Protein AF-A0AAD2KN65-F1 (afdb_monomer_lite)

Secondary structure (DSSP, 8-state):
---HHHHHHHHT--HHHHHHHHTT-SPPPHHHHHHHHHHHT--HHHHHHHHHHTTS-HHHHHHHHHHHHHHHHHHHH-TT--TTT--------

Organism: Neisseria meningitidis (NCBI:txid487)

Radius of gyration: 15.69 Å; chains: 1; bounding box: 35×32×38 Å

pLDDT: mean 77.66, std 15.64, range [37.12, 92.88]

Sequence (93 aa):
MRSDYALSKRWAVTPSEVSQYRRNRLRFPFAVVLDIADVMDIDPIEIIAGLEYRRCREKDMERVKGAYFKAHCAHFVYPNNPGFFRRKKRFFG

Foldseek 3Di:
DDQLVVVCVVVVHDSVVSVCVVVLNDDDDLVVLVVVCVVVVFDSLLVVLVSCLVVDDPVCNVVSVVSNVVRVCVCVVCVPDPPPPPPDDDDDD

Structure (mmCIF, N/CA/C/O backbone):
data_AF-A0AAD2KN65-F1
#
_entry.id   AF-A0AAD2KN65-F1
#
loop_
_atom_site.group_PDB
_atom_site.id
_atom_site.type_symbol
_atom_site.label_atom_id
_atom_site.label_alt_id
_atom_site.label_comp_id
_atom_site.label_asym_id
_atom_site.label_entity_id
_atom_site.label_seq_id
_atom_site.pdbx_PDB_ins_code
_atom_site.Cartn_x
_atom_site.Cartn_y
_atom_site.Cartn_z
_atom_site.occupancy
_atom_site.B_iso_or_equiv
_atom_site.auth_seq_id
_atom_site.auth_comp_id
_atom_site.auth_asym_id
_atom_site.auth_atom_id
_atom_site.pdbx_PDB_model_num
ATOM 1 N N . MET A 1 1 ? -3.805 12.011 -18.760 1.00 45.88 1 MET A N 1
ATOM 2 C CA . MET A 1 1 ? -4.347 11.055 -17.765 1.00 45.88 1 MET A CA 1
ATOM 3 C C . MET A 1 1 ? -4.336 9.664 -18.408 1.00 45.88 1 MET A C 1
ATOM 5 O O . MET A 1 1 ? -4.940 9.524 -19.462 1.00 45.88 1 MET A O 1
ATOM 9 N N . ARG A 1 2 ? -3.594 8.666 -17.893 1.00 59.22 2 ARG A N 1
ATOM 10 C CA . ARG A 1 2 ? -3.640 7.296 -18.460 1.00 59.22 2 ARG A CA 1
ATOM 11 C C . ARG A 1 2 ? -5.019 6.677 -18.176 1.00 59.22 2 ARG A C 1
ATOM 13 O O . ARG A 1 2 ? -5.482 6.768 -17.040 1.00 59.22 2 ARG A O 1
ATOM 20 N N . SER A 1 3 ? -5.651 6.097 -19.202 1.00 78.44 3 SER A N 1
ATOM 21 C CA . SER A 1 3 ? -6.948 5.406 -19.097 1.00 78.44 3 SER A CA 1
ATOM 22 C C . SER A 1 3 ? -6.855 4.221 -18.132 1.00 78.44 3 SER A C 1
ATOM 24 O O . SER A 1 3 ? -5.858 3.494 -18.145 1.00 78.44 3 SER A O 1
ATOM 26 N N . ASP A 1 4 ? -7.896 4.008 -17.322 1.00 75.38 4 ASP A N 1
ATOM 27 C CA . ASP A 1 4 ? -7.975 2.907 -16.349 1.00 75.38 4 ASP A CA 1
ATOM 28 C C . ASP A 1 4 ? -7.779 1.541 -17.004 1.00 75.38 4 ASP A C 1
ATOM 30 O O . ASP A 1 4 ? -7.159 0.660 -16.419 1.00 75.38 4 ASP A O 1
ATOM 34 N N . TYR A 1 5 ? -8.205 1.405 -18.260 1.00 76.75 5 TYR A N 1
ATOM 35 C CA . TYR A 1 5 ? -8.015 0.202 -19.063 1.00 76.75 5 TYR A CA 1
ATOM 36 C C . TYR A 1 5 ? -6.534 -0.120 -19.331 1.00 76.75 5 TYR A C 1
ATOM 38 O O . TYR A 1 5 ? -6.110 -1.272 -19.254 1.00 76.75 5 TYR A O 1
ATOM 46 N N . ALA A 1 6 ? -5.714 0.898 -19.611 1.00 77.06 6 ALA A N 1
ATOM 47 C CA . ALA A 1 6 ? -4.283 0.703 -19.851 1.00 77.06 6 ALA A CA 1
ATOM 48 C C . ALA A 1 6 ? -3.550 0.290 -18.565 1.00 77.06 6 ALA A C 1
ATOM 50 O O . ALA A 1 6 ? -2.624 -0.520 -18.600 1.00 77.06 6 ALA A O 1
ATOM 51 N N . LEU A 1 7 ? -3.982 0.832 -17.422 1.00 74.38 7 LEU A N 1
ATOM 52 C CA . LEU A 1 7 ? -3.433 0.471 -16.119 1.00 74.38 7 LEU A CA 1
ATOM 53 C C . LEU A 1 7 ? -3.851 -0.947 -15.710 1.00 74.38 7 LEU A C 1
ATOM 55 O O . LEU A 1 7 ? -3.024 -1.710 -15.221 1.00 74.38 7 LEU A O 1
ATOM 59 N N . SER A 1 8 ? -5.103 -1.317 -15.987 1.00 79.81 8 SER A N 1
ATOM 60 C CA . SER A 1 8 ? -5.644 -2.635 -15.662 1.00 79.81 8 SER A CA 1
ATOM 61 C C . SER A 1 8 ? -4.897 -3.751 -16.402 1.00 79.81 8 SER A C 1
ATOM 63 O O . SER A 1 8 ? -4.509 -4.744 -15.794 1.00 79.81 8 SER A O 1
ATOM 65 N N . LYS A 1 9 ? -4.589 -3.551 -17.693 1.00 80.25 9 LYS A N 1
ATOM 66 C CA . LYS A 1 9 ? -3.769 -4.480 -18.491 1.00 80.25 9 LYS A CA 1
ATOM 67 C C . LYS A 1 9 ? -2.359 -4.658 -17.930 1.00 80.25 9 LYS A C 1
ATOM 69 O O . LYS A 1 9 ? -1.870 -5.780 -17.893 1.00 80.25 9 LYS A O 1
ATOM 74 N N . ARG A 1 10 ? -1.716 -3.572 -17.489 1.00 76.69 10 ARG A N 1
ATOM 75 C CA . ARG A 1 10 ? -0.352 -3.618 -16.941 1.00 76.69 10 ARG A CA 1
ATOM 76 C C . ARG A 1 10 ? -0.288 -4.339 -15.596 1.00 76.69 10 ARG A C 1
ATOM 78 O O . ARG A 1 10 ? 0.687 -5.024 -15.330 1.00 76.69 10 ARG A O 1
ATOM 85 N N . TRP A 1 11 ? -1.298 -4.151 -14.755 1.00 74.69 11 TRP A N 1
ATOM 86 C CA . TRP A 1 11 ? -1.347 -4.714 -13.404 1.00 74.69 11 TRP A CA 1
ATOM 87 C C . TRP A 1 11 ? -2.102 -6.043 -13.322 1.00 74.69 11 TRP A C 1
ATOM 89 O O . TRP A 1 11 ? -2.277 -6.565 -12.228 1.00 74.69 11 TRP A O 1
ATOM 99 N N . ALA A 1 12 ? -2.555 -6.582 -14.461 1.00 81.44 12 ALA A N 1
ATOM 100 C CA . ALA A 1 12 ? -3.374 -7.793 -14.537 1.00 81.44 12 ALA A CA 1
ATOM 101 C C . ALA A 1 12 ? -4.622 -7.755 -13.626 1.00 81.44 12 ALA A C 1
ATOM 103 O O . ALA A 1 12 ? -5.067 -8.781 -13.121 1.00 81.44 12 ALA A O 1
ATOM 104 N N . VAL A 1 13 ? -5.203 -6.567 -13.446 1.00 82.25 13 VAL A N 1
ATOM 105 C CA . VAL A 1 13 ? -6.448 -6.341 -12.696 1.00 82.25 13 VAL A CA 1
ATOM 106 C C . VAL A 1 13 ? -7.554 -5.891 -13.647 1.00 82.25 13 VAL A C 1
ATOM 108 O O . VAL A 1 13 ? -7.311 -5.480 -14.786 1.00 82.25 13 VAL A O 1
ATOM 111 N N . THR A 1 14 ? -8.797 -5.940 -13.194 1.00 86.19 14 THR A N 1
ATOM 112 C CA . THR A 1 14 ? -9.941 -5.426 -13.946 1.00 86.19 14 THR A CA 1
ATOM 113 C C . THR A 1 14 ? -9.979 -3.889 -13.920 1.00 86.19 14 THR A C 1
ATOM 115 O O . THR A 1 14 ? -9.568 -3.259 -12.941 1.00 86.19 14 THR A O 1
ATOM 118 N N . PRO A 1 15 ? -10.518 -3.224 -14.961 1.00 84.12 15 PRO A N 1
ATOM 119 C CA . PRO A 1 15 ? -10.727 -1.772 -14.936 1.00 84.12 15 PRO A CA 1
ATOM 120 C C . PRO A 1 15 ? -11.612 -1.307 -13.766 1.00 84.12 15 PRO A C 1
ATOM 122 O O . PRO A 1 15 ? -11.448 -0.197 -13.260 1.00 84.12 15 PRO A O 1
ATOM 125 N N . SER A 1 16 ? -12.534 -2.166 -13.313 1.00 86.56 16 SER A N 1
ATOM 126 C CA . SER A 1 16 ? -13.381 -1.906 -12.145 1.00 86.56 16 SER A CA 1
ATOM 127 C C . SER A 1 16 ? -12.548 -1.812 -10.866 1.00 86.56 16 SER A C 1
ATOM 129 O O . SER A 1 16 ? -12.694 -0.847 -10.116 1.00 86.56 16 SER A O 1
ATOM 131 N N . GLU A 1 17 ? -11.614 -2.744 -10.651 1.00 84.62 17 GLU A N 1
ATOM 132 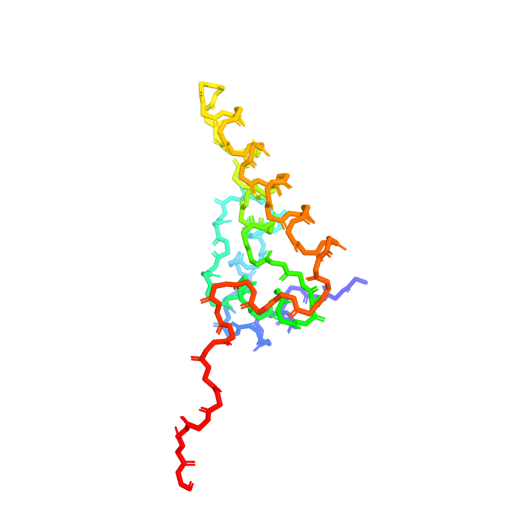C CA . GLU A 1 17 ? -10.685 -2.702 -9.515 1.00 84.62 17 GLU A CA 1
ATOM 133 C C . GLU A 1 17 ? -9.827 -1.437 -9.545 1.00 84.62 17 GLU A C 1
ATOM 135 O O . GLU A 1 17 ? -9.728 -0.751 -8.530 1.00 84.62 17 GLU A O 1
ATOM 140 N N . VAL A 1 18 ? -9.312 -1.046 -10.717 1.00 83.81 18 VAL A N 1
ATOM 141 C CA . VAL A 1 18 ? -8.584 0.226 -10.884 1.00 83.81 18 VAL A CA 1
ATOM 142 C C . VAL A 1 18 ? -9.436 1.420 -10.448 1.00 83.81 18 VAL A C 1
ATOM 144 O O . VAL A 1 18 ? -8.979 2.275 -9.684 1.00 83.81 18 VAL A O 1
ATOM 147 N N . SER A 1 19 ? -10.695 1.469 -10.885 1.00 86.69 19 SER A N 1
ATOM 148 C CA . SER A 1 19 ? -11.632 2.521 -10.490 1.00 86.69 19 SER A CA 1
ATOM 149 C C . SER A 1 19 ? -11.897 2.519 -8.976 1.00 86.69 19 SER A C 1
ATOM 151 O O . SER A 1 19 ? -11.966 3.577 -8.345 1.00 86.69 19 SER A O 1
ATOM 153 N N . GLN A 1 20 ? -12.006 1.339 -8.358 1.00 86.19 20 GLN A N 1
ATOM 154 C CA . GLN A 1 20 ? -12.184 1.205 -6.912 1.00 86.19 20 GLN A CA 1
ATOM 155 C C . GLN A 1 20 ? -10.942 1.613 -6.113 1.00 86.19 20 GLN A C 1
ATOM 157 O O . GLN A 1 20 ? -11.097 2.242 -5.062 1.00 86.19 20 GLN A O 1
ATOM 162 N N . TYR A 1 21 ? -9.734 1.324 -6.607 1.00 84.88 21 TYR A N 1
ATOM 163 C CA . TYR A 1 21 ? -8.486 1.803 -6.007 1.00 84.88 21 TYR A CA 1
ATOM 164 C C . TYR A 1 21 ? -8.428 3.330 -6.017 1.00 84.88 21 TYR A C 1
ATOM 166 O O . TYR A 1 21 ? -8.191 3.940 -4.976 1.00 84.88 21 TYR A O 1
ATOM 174 N N . ARG A 1 22 ? -8.743 3.967 -7.156 1.00 82.25 22 ARG A N 1
ATOM 175 C CA . ARG A 1 22 ? -8.786 5.438 -7.265 1.00 82.25 22 ARG A CA 1
ATOM 176 C C . ARG A 1 22 ? -9.785 6.077 -6.306 1.00 82.25 22 ARG A C 1
ATOM 178 O O . ARG A 1 22 ? -9.527 7.149 -5.772 1.00 82.25 22 ARG A O 1
ATOM 185 N N . ARG A 1 23 ? -10.921 5.417 -6.078 1.00 85.00 23 ARG A N 1
ATOM 186 C CA . ARG A 1 23 ? -11.954 5.857 -5.126 1.00 85.00 23 ARG A CA 1
ATOM 187 C C . ARG A 1 23 ? -11.636 5.484 -3.676 1.00 85.00 23 ARG A C 1
ATOM 189 O O . ARG A 1 23 ? -12.489 5.674 -2.815 1.00 85.00 23 ARG A O 1
ATOM 196 N N . ASN A 1 24 ? -10.453 4.928 -3.409 1.00 80.75 24 ASN A N 1
ATOM 197 C CA . ASN A 1 24 ? -10.018 4.460 -2.096 1.00 80.75 24 ASN A CA 1
ATOM 198 C C . ASN A 1 24 ? -10.998 3.464 -1.438 1.00 80.75 24 ASN A C 1
ATOM 200 O O . ASN A 1 24 ? -11.110 3.413 -0.216 1.00 80.75 24 ASN A O 1
ATOM 204 N N . ARG A 1 25 ? -11.729 2.677 -2.241 1.00 8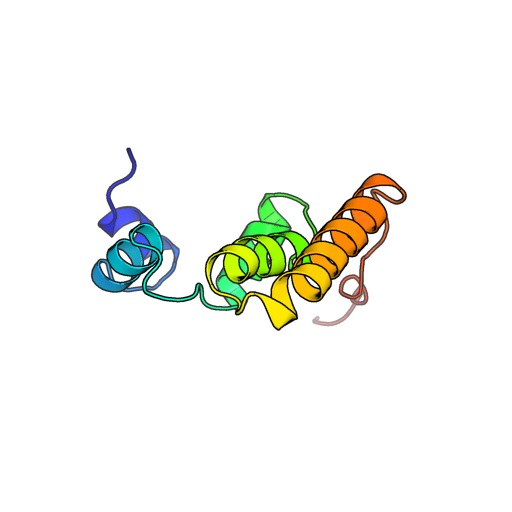5.06 25 ARG A N 1
ATOM 205 C CA . ARG A 1 25 ? -12.691 1.675 -1.744 1.00 85.06 25 ARG A CA 1
ATOM 206 C C . ARG A 1 25 ? -12.043 0.311 -1.545 1.00 85.06 25 ARG A C 1
ATOM 208 O O . ARG A 1 25 ? -12.311 -0.358 -0.554 1.00 85.06 25 ARG A O 1
ATOM 215 N N . LEU A 1 26 ? -11.147 -0.076 -2.451 1.00 88.12 26 LEU A N 1
ATOM 216 C CA . LEU A 1 26 ? -10.424 -1.348 -2.395 1.00 88.12 26 LEU A CA 1
ATOM 217 C C . LEU A 1 26 ? -8.980 -1.123 -1.925 1.00 88.12 26 LEU A C 1
ATOM 219 O O . LEU A 1 26 ? -8.424 -0.044 -2.141 1.00 88.12 26 LEU A O 1
ATOM 223 N N . ARG A 1 27 ? -8.390 -2.094 -1.220 1.00 85.94 27 ARG A N 1
ATOM 224 C CA . ARG A 1 27 ? -6.960 -2.065 -0.864 1.00 85.94 27 ARG A CA 1
ATOM 225 C C . ARG A 1 27 ? -6.136 -2.551 -2.048 1.00 85.94 27 ARG A C 1
ATOM 227 O O . ARG A 1 27 ? -6.543 -3.504 -2.706 1.00 85.94 27 ARG A O 1
ATOM 234 N N . PHE A 1 28 ? -4.982 -1.933 -2.286 1.00 84.00 28 PHE A N 1
ATOM 235 C CA . PHE A 1 28 ? -4.042 -2.462 -3.270 1.00 84.00 28 PHE A CA 1
ATOM 236 C C . PHE A 1 28 ? -3.604 -3.881 -2.874 1.00 84.00 28 PHE A C 1
ATOM 238 O O . PHE A 1 28 ? -3.383 -4.131 -1.684 1.00 84.00 28 PHE A O 1
ATOM 245 N N . PRO A 1 29 ? -3.467 -4.809 -3.837 1.00 85.12 29 PRO A N 1
ATOM 246 C CA . PRO A 1 29 ? -2.820 -6.086 -3.586 1.00 85.12 29 PRO A CA 1
ATOM 247 C C . PRO A 1 29 ? -1.405 -5.849 -3.061 1.00 85.12 29 PRO A C 1
ATOM 249 O O . PRO A 1 29 ? -0.702 -4.963 -3.546 1.00 85.12 29 PRO A O 1
ATOM 252 N N . PHE A 1 30 ? -0.968 -6.652 -2.091 1.00 84.75 30 PHE A N 1
ATOM 253 C CA . PHE A 1 30 ? 0.343 -6.460 -1.469 1.00 84.75 30 PHE A CA 1
ATOM 254 C C . PHE A 1 30 ? 1.495 -6.534 -2.486 1.00 84.75 30 PHE A C 1
ATOM 256 O O . PHE A 1 30 ? 2.405 -5.718 -2.420 1.00 84.75 30 PHE A O 1
ATOM 263 N N . ALA A 1 31 ? 1.409 -7.417 -3.489 1.00 85.62 31 ALA A N 1
ATOM 264 C CA . ALA A 1 31 ? 2.393 -7.491 -4.573 1.00 85.62 31 ALA A CA 1
ATOM 265 C C . ALA A 1 31 ? 2.538 -6.163 -5.344 1.00 85.62 31 ALA A C 1
ATOM 267 O O . ALA A 1 31 ? 3.650 -5.728 -5.601 1.00 85.62 31 ALA A O 1
ATOM 268 N N . VAL A 1 32 ? 1.430 -5.463 -5.615 1.00 83.81 32 VAL A N 1
ATOM 269 C CA . VAL A 1 32 ? 1.459 -4.152 -6.288 1.00 83.81 32 VAL A CA 1
ATOM 270 C C . VAL A 1 32 ? 2.132 -3.097 -5.411 1.00 83.81 32 VAL A C 1
ATOM 272 O O . VAL A 1 32 ? 2.828 -2.225 -5.918 1.00 83.81 32 VAL A O 1
ATOM 275 N N . VAL A 1 33 ? 1.942 -3.167 -4.091 1.00 88.06 33 VAL A N 1
ATOM 276 C CA . VAL A 1 33 ? 2.638 -2.275 -3.153 1.00 88.06 33 VAL A CA 1
ATOM 277 C C . VAL A 1 33 ? 4.147 -2.507 -3.203 1.00 88.06 33 VAL A C 1
ATOM 279 O O . VAL A 1 33 ? 4.890 -1.531 -3.218 1.00 88.06 33 VAL A O 1
ATOM 282 N N . LEU A 1 34 ? 4.589 -3.766 -3.277 1.00 86.50 34 LEU A N 1
ATOM 283 C CA . LEU A 1 34 ? 6.005 -4.106 -3.438 1.00 86.50 34 LEU A CA 1
ATOM 284 C C . LEU A 1 34 ? 6.557 -3.601 -4.776 1.00 86.50 34 LEU A C 1
ATOM 286 O O . LEU A 1 34 ? 7.585 -2.939 -4.783 1.00 86.50 34 LEU A O 1
ATOM 290 N N . ASP A 1 35 ? 5.836 -3.806 -5.881 1.00 83.38 35 ASP A N 1
ATOM 291 C CA . ASP A 1 35 ? 6.257 -3.309 -7.198 1.00 83.38 35 ASP A CA 1
ATOM 292 C C . ASP A 1 35 ? 6.397 -1.777 -7.217 1.00 83.38 35 ASP A C 1
ATOM 294 O O . ASP A 1 35 ? 7.318 -1.227 -7.822 1.00 83.38 35 ASP A O 1
ATOM 298 N N . ILE A 1 36 ? 5.473 -1.059 -6.565 1.00 84.00 36 ILE A N 1
ATOM 299 C CA . ILE A 1 36 ? 5.540 0.403 -6.443 1.00 84.00 36 ILE A CA 1
ATOM 300 C C . ILE A 1 36 ? 6.732 0.807 -5.575 1.00 84.00 36 ILE A C 1
ATOM 302 O O . ILE A 1 36 ? 7.456 1.726 -5.953 1.00 84.00 36 ILE A O 1
ATOM 306 N N . ALA A 1 37 ? 6.934 0.132 -4.443 1.00 87.38 37 ALA A N 1
ATOM 307 C CA . ALA A 1 37 ? 8.051 0.379 -3.541 1.00 87.38 37 ALA A CA 1
ATOM 308 C C . ALA A 1 37 ? 9.400 0.191 -4.248 1.00 87.38 37 ALA A C 1
ATOM 310 O O . ALA A 1 37 ? 10.252 1.068 -4.159 1.00 87.38 37 ALA A O 1
ATOM 311 N N . ASP A 1 38 ? 9.548 -0.880 -5.031 1.00 82.88 38 ASP A N 1
ATOM 312 C CA . ASP A 1 38 ? 10.759 -1.170 -5.801 1.00 82.88 38 ASP A CA 1
ATOM 313 C C . ASP A 1 38 ? 11.022 -0.119 -6.890 1.00 82.88 38 ASP A C 1
ATOM 315 O O . ASP A 1 38 ? 12.160 0.297 -7.096 1.00 82.88 38 ASP A O 1
ATOM 319 N N . VAL A 1 39 ? 9.980 0.338 -7.596 1.00 84.06 39 VAL A N 1
ATOM 320 C CA . VAL A 1 39 ? 10.118 1.370 -8.643 1.00 84.06 39 VAL A CA 1
ATOM 321 C C . VAL A 1 39 ? 10.432 2.743 -8.053 1.00 84.06 39 VAL A C 1
ATOM 323 O O . VAL A 1 39 ? 11.150 3.528 -8.672 1.00 84.06 39 VAL A O 1
ATOM 326 N N . MET A 1 40 ? 9.847 3.058 -6.900 1.00 81.06 40 MET A N 1
ATOM 327 C CA . MET A 1 40 ? 10.019 4.347 -6.232 1.00 81.06 40 MET A CA 1
ATOM 328 C C . MET A 1 40 ? 11.228 4.379 -5.292 1.00 81.06 40 MET A C 1
ATOM 330 O O . MET A 1 40 ? 11.551 5.457 -4.805 1.00 81.06 40 MET A O 1
ATOM 334 N N . ASP A 1 41 ? 11.878 3.233 -5.070 1.00 80.75 41 ASP A N 1
ATOM 335 C CA . ASP A 1 41 ? 12.960 3.039 -4.103 1.00 80.75 41 ASP A CA 1
ATOM 336 C C . ASP A 1 41 ? 12.586 3.567 -2.710 1.00 80.75 41 ASP A C 1
ATOM 338 O O . ASP A 1 41 ? 13.297 4.376 -2.126 1.00 80.75 41 ASP A O 1
ATOM 342 N N . ILE A 1 42 ? 11.424 3.152 -2.196 1.00 84.38 42 ILE A N 1
ATOM 343 C CA . ILE A 1 42 ? 10.912 3.514 -0.860 1.00 84.38 42 ILE A CA 1
ATOM 344 C C . ILE A 1 42 ? 10.550 2.261 -0.067 1.00 84.38 42 ILE A C 1
ATOM 346 O O . ILE A 1 42 ? 10.282 1.211 -0.649 1.00 84.38 42 ILE A O 1
ATOM 350 N N . ASP A 1 43 ? 10.493 2.352 1.264 1.00 87.19 43 ASP A N 1
ATOM 351 C CA . ASP A 1 43 ? 10.080 1.207 2.077 1.00 87.19 43 ASP A CA 1
ATOM 352 C C . ASP A 1 43 ? 8.576 0.906 1.853 1.00 87.19 43 ASP A C 1
ATOM 354 O O . ASP A 1 43 ? 7.734 1.806 1.978 1.00 87.19 43 ASP A O 1
ATOM 358 N N . PRO A 1 44 ? 8.182 -0.350 1.555 1.00 89.81 44 PRO A N 1
ATOM 359 C CA . PRO A 1 44 ? 6.776 -0.721 1.393 1.00 89.81 44 PRO A CA 1
ATOM 360 C C . PRO A 1 44 ? 5.891 -0.337 2.589 1.00 89.81 44 PRO A C 1
ATOM 362 O O . PRO A 1 44 ? 4.705 -0.048 2.415 1.00 89.81 44 PRO A O 1
ATOM 365 N N . ILE A 1 45 ? 6.443 -0.310 3.808 1.00 91.00 45 ILE A N 1
ATOM 366 C CA . ILE A 1 45 ? 5.728 0.103 5.019 1.00 91.00 45 ILE A CA 1
ATOM 367 C C . ILE A 1 45 ? 5.320 1.573 4.956 1.00 91.00 45 ILE A C 1
ATOM 369 O O . ILE A 1 45 ? 4.242 1.898 5.452 1.00 91.00 45 ILE A O 1
ATOM 373 N N . GLU A 1 46 ? 6.096 2.450 4.316 1.00 89.56 46 GLU A N 1
ATOM 374 C CA . GLU A 1 46 ? 5.704 3.854 4.129 1.00 89.56 46 GLU A CA 1
ATOM 375 C C . GLU A 1 46 ? 4.419 3.950 3.302 1.00 89.56 46 GLU A C 1
ATOM 377 O O . GLU A 1 46 ? 3.479 4.660 3.674 1.00 89.56 46 GLU A O 1
ATOM 382 N N . ILE A 1 47 ? 4.329 3.160 2.228 1.00 89.31 47 ILE A N 1
ATOM 383 C CA . ILE A 1 47 ? 3.146 3.109 1.364 1.00 89.31 47 ILE A CA 1
ATOM 384 C C . ILE A 1 47 ? 1.949 2.547 2.137 1.00 89.31 47 ILE A C 1
ATOM 386 O O . ILE A 1 47 ? 0.871 3.145 2.140 1.00 89.31 47 ILE A O 1
ATOM 390 N N . ILE A 1 48 ? 2.122 1.408 2.818 1.00 91.62 48 ILE A N 1
ATOM 391 C CA . ILE A 1 48 ? 1.035 0.747 3.557 1.00 91.62 48 ILE A CA 1
ATOM 392 C C . ILE A 1 48 ? 0.533 1.643 4.680 1.00 91.62 48 ILE A C 1
ATOM 394 O O . ILE A 1 48 ? -0.672 1.858 4.794 1.00 91.62 48 ILE A O 1
ATOM 398 N N . ALA A 1 49 ? 1.435 2.189 5.493 1.00 91.44 49 ALA A N 1
ATOM 399 C CA . ALA A 1 49 ? 1.065 3.044 6.608 1.00 91.44 49 ALA A CA 1
ATOM 400 C C . ALA A 1 49 ? 0.363 4.319 6.118 1.00 91.44 49 ALA A C 1
ATOM 402 O O . ALA A 1 49 ? -0.648 4.709 6.698 1.00 91.44 49 ALA A O 1
ATOM 403 N N . GLY A 1 50 ? 0.815 4.919 5.011 1.00 89.81 50 GLY A N 1
ATOM 404 C CA . GLY A 1 50 ? 0.146 6.071 4.402 1.00 89.81 50 GLY A CA 1
ATOM 405 C C . GLY A 1 50 ? -1.270 5.758 3.899 1.00 89.81 50 GLY A C 1
ATOM 406 O O . GLY A 1 50 ? -2.195 6.550 4.103 1.00 89.81 50 GLY A O 1
ATOM 407 N N . LEU A 1 51 ? -1.469 4.589 3.282 1.00 89.56 51 LEU A N 1
ATOM 408 C CA . LEU A 1 51 ? -2.789 4.130 2.832 1.00 89.56 51 LEU A CA 1
ATOM 409 C C . LEU A 1 51 ? -3.721 3.810 4.009 1.00 89.56 51 LEU A C 1
ATOM 411 O O . LEU A 1 51 ? -4.903 4.163 3.981 1.00 89.56 51 LEU A O 1
ATOM 415 N N . GLU A 1 52 ? -3.193 3.160 5.046 1.00 90.00 52 GLU A N 1
ATOM 416 C CA . GLU A 1 52 ? -3.952 2.758 6.228 1.00 90.00 52 GLU A CA 1
ATOM 417 C C . GLU A 1 52 ? -4.280 3.929 7.150 1.00 90.00 52 GLU A C 1
ATOM 419 O O . GLU A 1 52 ? -5.345 3.921 7.756 1.00 90.00 52 GLU A O 1
ATOM 424 N N . TYR A 1 53 ? -3.455 4.976 7.203 1.00 89.19 53 TYR A N 1
ATOM 425 C CA . TYR A 1 53 ? -3.704 6.155 8.040 1.00 89.19 53 TYR A CA 1
ATOM 426 C C . TYR A 1 53 ? -5.071 6.804 7.762 1.00 89.19 53 TYR A C 1
ATOM 428 O O . TYR A 1 53 ? -5.748 7.273 8.672 1.00 89.19 53 TYR A O 1
ATOM 436 N N . ARG A 1 54 ? -5.527 6.782 6.501 1.00 8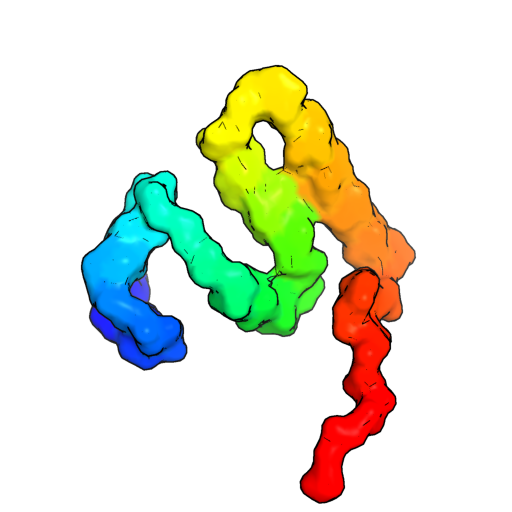4.00 54 ARG A N 1
ATOM 437 C CA . ARG A 1 54 ? -6.844 7.318 6.109 1.00 84.00 54 ARG A CA 1
ATOM 438 C C . ARG A 1 54 ? -8.019 6.399 6.453 1.00 84.00 54 ARG A C 1
ATOM 440 O O . ARG A 1 54 ? -9.165 6.822 6.335 1.00 84.00 54 ARG A O 1
ATOM 447 N N . ARG A 1 55 ? -7.751 5.133 6.777 1.00 85.75 55 ARG A N 1
ATOM 448 C CA . ARG A 1 55 ? -8.760 4.083 7.001 1.00 85.75 55 ARG A CA 1
ATOM 449 C C . ARG A 1 55 ? -8.791 3.589 8.446 1.00 85.75 55 ARG A C 1
ATOM 451 O O . ARG A 1 55 ? -9.777 2.975 8.850 1.00 85.75 55 ARG A O 1
ATOM 458 N N . CYS A 1 56 ? -7.713 3.790 9.199 1.00 89.12 56 CYS A N 1
ATOM 459 C CA . CYS A 1 56 ? -7.572 3.281 10.551 1.00 89.12 56 CYS A CA 1
ATOM 460 C C . CYS A 1 56 ? -8.518 3.995 11.519 1.00 89.12 56 CYS A C 1
ATOM 462 O O . CYS A 1 56 ? -8.906 5.146 11.320 1.00 89.12 56 CYS A O 1
ATOM 464 N N . ARG A 1 57 ? -8.875 3.302 12.602 1.00 90.81 57 ARG A N 1
ATOM 465 C CA . ARG A 1 57 ? -9.634 3.905 13.700 1.00 90.81 57 ARG A CA 1
ATOM 466 C C . ARG A 1 57 ? -8.750 4.919 14.418 1.00 90.81 57 ARG A C 1
ATOM 468 O O . ARG A 1 57 ? -7.540 4.733 14.494 1.00 90.81 57 ARG A O 1
ATOM 475 N N . GLU A 1 58 ? -9.366 5.929 15.016 1.00 90.31 58 GLU A N 1
ATOM 476 C CA . GLU A 1 58 ? -8.660 6.998 15.73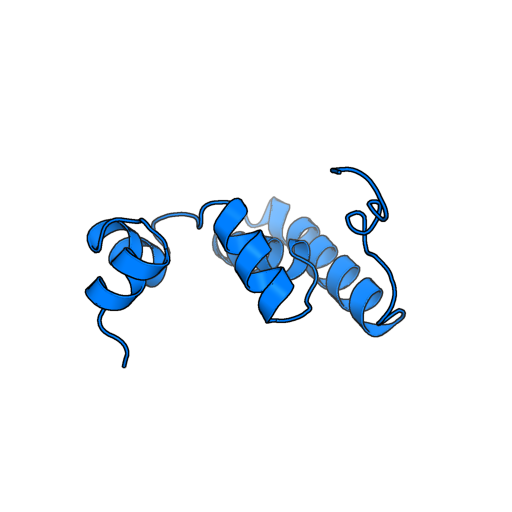3 1.00 90.31 58 GLU A CA 1
ATOM 477 C C . GLU A 1 58 ? -7.683 6.455 16.792 1.00 90.31 58 GLU A C 1
ATOM 479 O O . GLU A 1 58 ? -6.526 6.859 16.840 1.00 90.31 58 GLU A O 1
ATOM 484 N N . LYS A 1 59 ? -8.093 5.420 17.538 1.00 92.88 59 LYS A N 1
ATOM 485 C CA . LYS A 1 59 ? -7.248 4.733 18.533 1.00 92.88 59 LYS A CA 1
ATOM 486 C C . LYS A 1 59 ? -5.958 4.110 17.973 1.00 92.88 59 LYS A C 1
ATOM 488 O O . LYS A 1 59 ? -4.996 3.936 18.712 1.00 92.88 59 LYS A O 1
ATOM 493 N N . ASP A 1 60 ? -5.947 3.741 16.693 1.00 91.94 60 ASP A N 1
ATOM 494 C CA . ASP A 1 60 ? -4.825 3.059 16.038 1.00 91.94 60 ASP A CA 1
ATOM 495 C C . ASP A 1 60 ? -3.958 4.049 15.238 1.00 91.94 60 ASP A C 1
ATOM 497 O O . ASP A 1 60 ? -2.868 3.701 14.780 1.00 91.94 60 ASP A O 1
ATOM 501 N N . MET A 1 61 ? -4.421 5.296 15.092 1.00 91.38 61 MET A N 1
ATOM 502 C CA . MET A 1 61 ? -3.825 6.312 14.230 1.00 91.38 61 MET A CA 1
ATOM 503 C C . MET A 1 61 ? -2.384 6.640 14.627 1.00 91.38 61 MET A C 1
ATOM 505 O O . MET A 1 61 ? -1.509 6.688 13.762 1.00 91.38 61 MET A O 1
ATOM 509 N N . GLU A 1 62 ? -2.111 6.787 15.925 1.00 91.62 62 GLU A N 1
ATOM 510 C CA . GLU A 1 62 ? -0.761 7.099 16.409 1.00 91.62 62 GLU A CA 1
ATOM 511 C C . GLU A 1 62 ? 0.220 5.949 16.141 1.00 91.62 62 GLU A C 1
ATOM 513 O O . GLU A 1 62 ? 1.372 6.169 15.768 1.00 91.62 62 GLU A O 1
ATOM 518 N N . ARG A 1 63 ? -0.251 4.698 16.223 1.00 91.88 63 ARG A N 1
ATOM 519 C CA . ARG A 1 63 ? 0.563 3.518 15.906 1.00 91.88 63 ARG A CA 1
ATOM 520 C C . ARG A 1 63 ? 0.904 3.453 14.418 1.00 91.88 63 ARG A C 1
ATOM 522 O O . ARG A 1 63 ? 2.046 3.161 14.070 1.00 91.88 63 ARG A O 1
ATOM 529 N N . VAL A 1 64 ? -0.068 3.728 13.546 1.00 91.56 64 VAL A N 1
ATOM 530 C CA . VAL A 1 64 ? 0.133 3.755 12.086 1.00 91.56 64 VAL A CA 1
ATOM 531 C C . VAL A 1 64 ? 1.072 4.893 11.692 1.00 91.56 64 VAL A C 1
ATOM 533 O O . VAL A 1 64 ? 2.015 4.683 10.931 1.00 91.56 64 VAL A O 1
ATOM 536 N N . LYS A 1 65 ? 0.870 6.077 12.272 1.00 91.19 65 LYS A N 1
ATOM 537 C CA . LYS A 1 65 ? 1.745 7.237 12.093 1.00 91.19 65 LYS A CA 1
ATOM 538 C C . LYS A 1 65 ? 3.178 6.925 12.532 1.00 91.19 65 LYS A C 1
ATOM 540 O O . LYS A 1 65 ? 4.118 7.189 11.787 1.00 91.19 65 LYS A O 1
ATOM 545 N N . GLY A 1 66 ? 3.352 6.295 13.692 1.00 89.62 66 GLY A N 1
ATOM 546 C CA . GLY A 1 66 ? 4.659 5.850 14.171 1.00 89.62 66 GLY A CA 1
ATOM 547 C C . GLY A 1 66 ? 5.335 4.849 13.228 1.00 89.62 66 GLY A C 1
ATOM 548 O O . GLY A 1 66 ? 6.532 4.964 12.977 1.00 89.62 66 GLY A O 1
ATOM 549 N N . ALA A 1 67 ? 4.580 3.902 12.659 1.00 90.00 67 ALA A N 1
ATOM 550 C CA . ALA A 1 67 ? 5.106 2.954 11.674 1.00 90.00 67 ALA A CA 1
ATOM 551 C C . ALA A 1 67 ? 5.583 3.653 10.389 1.00 90.00 67 ALA A C 1
ATOM 553 O O . ALA A 1 67 ? 6.675 3.346 9.914 1.00 90.00 67 ALA A O 1
ATOM 554 N N . TYR A 1 68 ? 4.812 4.625 9.884 1.00 90.62 68 TYR A N 1
ATOM 555 C CA . TYR A 1 68 ? 5.197 5.457 8.742 1.00 90.62 68 TYR A CA 1
ATOM 556 C C . TYR A 1 68 ? 6.519 6.187 9.002 1.00 90.62 68 TYR A C 1
ATOM 558 O O . TYR A 1 68 ? 7.478 6.009 8.257 1.00 90.62 68 TYR A O 1
ATOM 566 N N . PHE A 1 69 ? 6.603 6.959 10.093 1.00 87.62 69 PHE A N 1
ATOM 567 C CA . PHE A 1 69 ? 7.808 7.737 10.396 1.00 87.62 69 PHE A CA 1
ATOM 568 C C . PHE A 1 69 ? 9.020 6.852 10.674 1.00 87.62 69 PHE A C 1
ATOM 570 O O . PHE A 1 69 ? 10.124 7.188 10.263 1.00 87.62 69 PHE A O 1
ATOM 577 N N . LYS A 1 70 ? 8.832 5.701 11.326 1.00 87.69 70 LYS A N 1
ATOM 578 C CA . LYS A 1 70 ? 9.923 4.754 11.565 1.00 87.69 70 LYS A CA 1
ATOM 579 C C . LYS A 1 70 ? 10.507 4.219 10.256 1.00 87.69 70 LYS A C 1
ATOM 581 O O . LYS A 1 70 ? 11.728 4.145 10.146 1.00 87.69 70 LYS A O 1
ATOM 586 N N . ALA A 1 71 ? 9.656 3.851 9.299 1.00 86.12 71 ALA A N 1
ATOM 587 C CA . ALA A 1 71 ? 10.093 3.388 7.985 1.00 86.12 71 ALA A CA 1
ATOM 588 C C . ALA A 1 71 ? 10.780 4.522 7.205 1.00 86.12 71 ALA A C 1
ATOM 590 O O . ALA A 1 71 ? 11.923 4.366 6.786 1.00 86.12 71 ALA A O 1
ATOM 591 N N . HIS A 1 72 ? 10.157 5.703 7.174 1.00 84.19 72 HIS A N 1
ATOM 592 C CA . HIS A 1 72 ? 10.685 6.887 6.497 1.00 84.19 72 HIS A CA 1
ATOM 593 C C . HIS A 1 72 ? 12.057 7.332 7.031 1.00 84.19 72 HIS A C 1
ATOM 595 O O . HIS A 1 72 ? 12.987 7.601 6.273 1.00 84.19 72 HIS A O 1
ATOM 601 N N . CYS A 1 73 ? 12.234 7.367 8.356 1.00 81.12 73 CYS A N 1
ATOM 602 C CA . CYS A 1 73 ? 13.526 7.686 8.960 1.00 81.12 73 CYS A CA 1
ATOM 603 C C . CYS A 1 73 ? 14.569 6.592 8.699 1.00 81.12 73 CYS A C 1
ATOM 605 O O . CYS A 1 73 ? 15.733 6.912 8.481 1.00 81.12 73 CYS A O 1
ATOM 607 N N . ALA A 1 74 ? 14.185 5.312 8.724 1.00 75.06 74 ALA A N 1
ATOM 608 C CA . ALA A 1 74 ? 15.113 4.217 8.444 1.00 75.06 74 ALA A CA 1
ATOM 609 C C . ALA A 1 74 ? 15.617 4.245 6.994 1.00 75.06 74 ALA A C 1
ATOM 611 O O . ALA A 1 74 ? 16.794 3.959 6.771 1.00 75.06 74 ALA A O 1
ATOM 612 N N . HIS A 1 75 ? 14.749 4.621 6.052 1.00 69.81 75 HIS A N 1
ATOM 613 C CA . HIS A 1 75 ? 15.086 4.847 4.649 1.00 69.81 75 HIS A CA 1
ATOM 614 C C . HIS A 1 75 ? 16.038 6.039 4.475 1.00 69.81 75 HIS A C 1
ATOM 616 O O . HIS A 1 75 ? 17.110 5.894 3.894 1.00 69.81 75 HIS A O 1
ATOM 622 N N . PHE A 1 76 ? 15.721 7.193 5.072 1.00 67.44 76 PHE A N 1
ATOM 623 C CA . PHE A 1 76 ? 16.522 8.412 4.902 1.00 67.44 76 PHE A CA 1
ATOM 624 C C . PHE A 1 76 ? 17.890 8.361 5.603 1.00 67.44 76 PHE A C 1
ATOM 626 O O . PHE A 1 76 ? 18.892 8.825 5.062 1.00 67.44 76 PHE A O 1
ATOM 633 N N . VAL A 1 77 ? 17.954 7.805 6.819 1.00 61.88 77 VAL A N 1
ATOM 634 C CA . VAL A 1 77 ? 19.200 7.729 7.610 1.00 61.88 77 VAL A 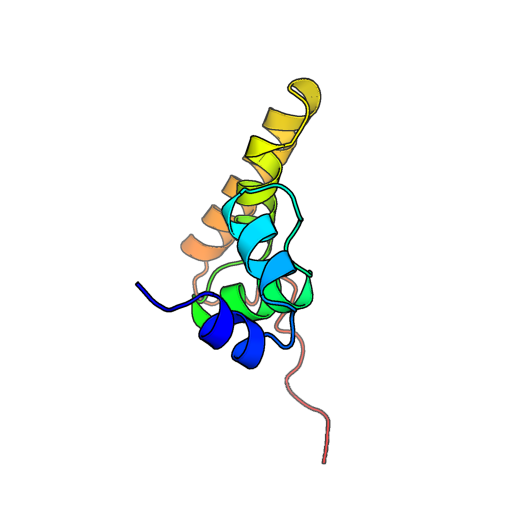CA 1
ATOM 635 C C . VAL A 1 77 ? 20.160 6.679 7.044 1.00 61.88 77 VAL A C 1
ATOM 637 O O . VAL A 1 77 ? 21.376 6.796 7.186 1.00 61.88 77 VAL A O 1
ATOM 640 N N . TYR A 1 78 ? 19.627 5.673 6.358 1.00 57.19 78 TYR A N 1
ATOM 641 C CA . TYR A 1 78 ? 20.399 4.623 5.716 1.00 57.19 78 TYR A CA 1
ATOM 642 C C . TYR A 1 78 ? 19.827 4.387 4.309 1.00 57.19 78 TYR A C 1
ATOM 644 O O . TYR A 1 78 ? 19.085 3.430 4.107 1.00 57.19 78 TYR A O 1
ATOM 652 N N . PRO A 1 79 ? 20.209 5.193 3.305 1.00 55.34 79 PRO A N 1
ATOM 653 C CA . PRO A 1 79 ? 19.710 5.032 1.933 1.00 55.34 79 PRO A CA 1
ATOM 654 C C . PRO A 1 79 ? 20.114 3.687 1.304 1.00 55.34 79 PRO A C 1
ATOM 656 O O . PRO A 1 79 ? 19.519 3.240 0.335 1.00 55.34 79 PRO A O 1
ATOM 659 N N . ASN A 1 80 ? 21.109 3.005 1.887 1.00 53.75 80 ASN A N 1
ATOM 660 C CA . ASN A 1 80 ? 21.498 1.634 1.555 1.00 53.75 80 ASN A CA 1
ATOM 661 C C . ASN A 1 80 ? 21.098 0.616 2.639 1.00 53.75 80 ASN A C 1
ATOM 663 O O . ASN A 1 80 ? 21.656 -0.483 2.666 1.00 53.75 80 ASN A O 1
ATOM 667 N N . ASN A 1 81 ? 20.180 0.950 3.557 1.00 52.00 81 ASN A N 1
ATOM 668 C CA . ASN A 1 81 ? 19.616 -0.052 4.455 1.00 52.00 81 ASN A CA 1
ATOM 669 C C . ASN A 1 81 ? 18.793 -0.996 3.594 1.00 52.00 81 ASN A C 1
ATOM 671 O O . ASN A 1 81 ? 17.810 -0.568 2.993 1.00 52.00 81 ASN A O 1
ATOM 675 N N . PRO A 1 82 ? 19.110 -2.289 3.558 1.00 51.84 82 PRO A N 1
ATOM 676 C CA . PRO A 1 82 ? 18.304 -3.262 2.843 1.00 51.84 82 PRO A CA 1
ATOM 677 C C . PRO A 1 82 ? 16.952 -3.538 3.535 1.00 51.84 82 PRO A C 1
ATOM 679 O O . PRO A 1 82 ? 16.494 -4.676 3.448 1.00 51.84 82 PRO A O 1
ATOM 682 N N . GLY A 1 83 ? 16.372 -2.556 4.253 1.00 48.97 83 GLY A N 1
ATOM 683 C CA . GLY A 1 83 ? 15.240 -2.640 5.181 1.00 48.97 83 GLY A CA 1
ATOM 684 C C . GLY A 1 83 ? 14.463 -3.943 5.059 1.00 48.97 83 GLY A C 1
ATOM 685 O O . GLY A 1 83 ? 13.765 -4.138 4.079 1.00 48.97 83 GLY A O 1
ATOM 686 N N . PHE A 1 84 ? 14.670 -4.863 6.010 1.00 48.97 84 PHE A N 1
ATOM 687 C CA . PHE A 1 84 ? 14.089 -6.215 6.147 1.00 48.97 84 PHE A CA 1
ATOM 688 C C . PHE A 1 84 ? 14.087 -7.185 4.933 1.00 48.97 84 PHE A C 1
ATOM 690 O O . PHE A 1 84 ? 14.031 -8.395 5.149 1.00 48.97 84 PHE A O 1
ATOM 697 N N . PHE A 1 85 ? 14.194 -6.728 3.684 1.00 50.22 85 PHE A N 1
ATOM 698 C CA . PHE A 1 85 ? 13.831 -7.489 2.485 1.00 50.22 85 PHE A CA 1
ATOM 699 C C . PHE A 1 85 ? 14.968 -7.671 1.478 1.00 50.22 85 PHE A C 1
ATOM 701 O O . PHE A 1 85 ? 14.898 -8.573 0.644 1.00 50.22 85 PHE A O 1
ATOM 708 N N . ARG A 1 86 ? 16.096 -6.959 1.600 1.00 45.28 86 ARG A N 1
ATOM 709 C CA . ARG A 1 86 ? 17.309 -7.275 0.820 1.00 45.28 86 ARG A CA 1
ATOM 710 C C . ARG A 1 86 ? 18.225 -8.261 1.557 1.00 45.28 86 ARG A C 1
ATOM 712 O O . ARG A 1 86 ? 19.413 -8.029 1.766 1.00 45.28 86 ARG A O 1
ATOM 719 N N . ARG A 1 87 ? 17.689 -9.445 1.865 1.00 41.84 87 ARG A N 1
ATOM 720 C CA . ARG A 1 87 ? 18.481 -10.684 1.982 1.00 41.84 87 ARG A CA 1
ATOM 721 C C . ARG A 1 87 ? 18.036 -11.663 0.898 1.00 41.84 87 ARG A C 1
ATOM 723 O O . ARG A 1 87 ? 17.328 -12.621 1.173 1.00 41.84 87 ARG A O 1
ATOM 730 N N . LYS A 1 88 ? 18.489 -11.436 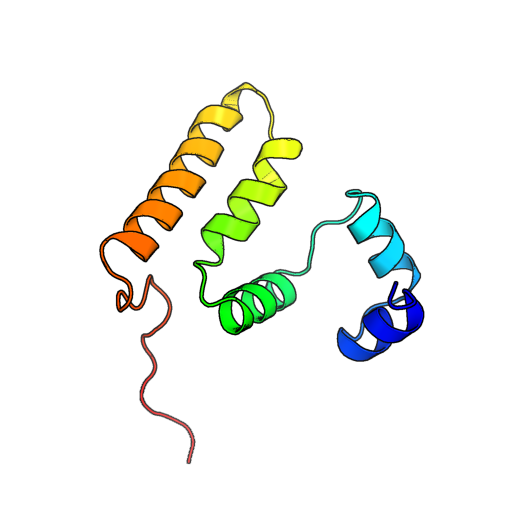-0.336 1.00 40.56 88 LYS A N 1
ATOM 731 C CA . LYS A 1 88 ? 18.779 -12.514 -1.297 1.00 40.56 88 LYS A CA 1
ATOM 732 C C . LYS A 1 88 ? 19.697 -12.003 -2.410 1.00 40.56 88 LYS A C 1
ATOM 734 O O . LYS A 1 88 ? 19.277 -11.668 -3.508 1.00 40.56 88 LYS A O 1
ATOM 739 N N . LYS A 1 89 ? 21.001 -11.989 -2.121 1.00 48.72 89 LYS A N 1
ATOM 740 C CA . LYS A 1 89 ? 21.975 -12.401 -3.137 1.00 48.72 89 LYS A CA 1
ATOM 741 C C . LYS A 1 89 ? 21.982 -13.930 -3.132 1.00 48.72 89 LYS A C 1
ATOM 743 O O . LYS A 1 89 ? 22.191 -14.515 -2.074 1.00 48.72 89 LYS A O 1
ATOM 748 N N . ARG A 1 90 ? 21.836 -14.502 -4.332 1.00 46.78 90 ARG A N 1
ATOM 749 C CA . ARG A 1 90 ? 21.957 -15.923 -4.709 1.00 46.78 90 ARG A CA 1
ATOM 750 C C . ARG A 1 90 ? 20.744 -16.788 -4.366 1.00 46.78 90 ARG A C 1
ATOM 752 O O . ARG A 1 90 ? 20.419 -16.983 -3.206 1.00 46.78 90 ARG A O 1
ATOM 759 N N . PHE A 1 91 ? 20.052 -17.238 -5.410 1.00 44.56 91 PHE A N 1
ATOM 760 C CA . PHE A 1 91 ? 19.935 -18.637 -5.846 1.00 44.56 91 PHE A CA 1
ATOM 761 C C . PHE A 1 91 ? 18.803 -18.690 -6.875 1.00 44.56 91 PHE A C 1
ATOM 763 O O . PHE A 1 91 ? 17.662 -18.508 -6.483 1.00 44.56 91 PHE A O 1
ATOM 770 N N . PHE A 1 92 ? 19.135 -18.848 -8.157 1.00 39.00 92 PHE A N 1
ATOM 771 C CA . PHE A 1 92 ? 18.555 -19.797 -9.120 1.00 39.00 92 PHE A CA 1
ATOM 772 C C . PHE A 1 92 ? 19.462 -19.772 -10.365 1.00 39.00 92 PHE A C 1
ATOM 774 O O . PHE A 1 92 ? 20.044 -18.728 -10.663 1.00 39.00 92 PHE A O 1
ATOM 781 N N . GLY A 1 93 ? 19.708 -20.967 -10.912 1.00 37.12 93 GLY A N 1
ATOM 782 C CA . GLY A 1 93 ? 20.797 -21.310 -11.836 1.00 37.12 93 GLY A CA 1
ATOM 783 C C . GLY A 1 93 ? 20.657 -20.784 -13.252 1.00 37.12 93 GLY A C 1
ATOM 784 O O . GLY A 1 93 ? 19.558 -20.305 -13.604 1.00 37.12 93 GLY A O 1
#